Protein AF-W1YEA2-F1 (afdb_monomer_lite)

Structure (mmCIF, N/CA/C/O backbone):
data_AF-W1YEA2-F1
#
_entry.id   AF-W1YEA2-F1
#
loop_
_atom_site.group_PDB
_atom_site.id
_atom_site.type_symbol
_atom_site.label_atom_id
_atom_site.label_alt_id
_atom_site.label_comp_id
_atom_site.label_asym_id
_atom_site.label_entity_id
_atom_site.label_seq_id
_atom_site.pdbx_PDB_ins_code
_atom_site.Cartn_x
_atom_site.Cartn_y
_atom_site.Cartn_z
_atom_site.occupancy
_atom_site.B_iso_or_equiv
_atom_site.auth_seq_id
_atom_site.auth_comp_id
_atom_site.auth_asym_id
_atom_site.auth_atom_id
_atom_site.pdbx_PDB_model_num
ATOM 1 N N . LEU A 1 1 ? -0.087 -7.746 4.958 1.00 81.38 1 LEU A N 1
ATOM 2 C CA . LEU A 1 1 ? -0.193 -6.925 3.727 1.00 81.38 1 LEU A CA 1
ATOM 3 C C . LEU A 1 1 ? -0.541 -7.770 2.506 1.00 81.38 1 LEU A C 1
ATOM 5 O O . LEU A 1 1 ? -1.592 -7.533 1.932 1.00 81.38 1 LEU A O 1
ATOM 9 N N . ASN A 1 2 ? 0.239 -8.804 2.174 1.00 88.62 2 ASN A N 1
ATOM 10 C CA . ASN A 1 2 ? 0.009 -9.617 0.965 1.00 88.62 2 ASN A CA 1
ATOM 11 C C . ASN A 1 2 ? -1.371 -10.298 0.909 1.00 88.62 2 ASN A C 1
ATOM 13 O O . ASN A 1 2 ? -1.944 -10.425 -0.165 1.00 88.62 2 ASN A O 1
ATOM 17 N N . ILE A 1 3 ? -1.939 -10.698 2.055 1.00 93.25 3 ILE A N 1
ATOM 18 C CA . ILE A 1 3 ? -3.307 -11.242 2.106 1.00 93.25 3 ILE A CA 1
ATOM 19 C C . ILE A 1 3 ? -4.320 -10.173 1.685 1.00 93.25 3 ILE A C 1
ATOM 21 O O . ILE A 1 3 ? -5.073 -10.400 0.748 1.00 93.25 3 ILE A O 1
ATOM 25 N N . ALA A 1 4 ? -4.303 -9.002 2.331 1.00 91.62 4 ALA A N 1
ATOM 26 C CA . ALA A 1 4 ? -5.194 -7.888 2.002 1.00 91.62 4 ALA A CA 1
ATOM 27 C C . ALA A 1 4 ? -5.074 -7.490 0.523 1.00 91.62 4 ALA A C 1
ATOM 29 O O . ALA A 1 4 ? -6.083 -7.386 -0.162 1.00 91.62 4 ALA A O 1
ATOM 30 N N . GLN A 1 5 ? -3.843 -7.374 0.015 1.00 90.25 5 GLN A N 1
ATOM 31 C CA . GLN A 1 5 ? -3.564 -7.131 -1.400 1.00 90.25 5 GLN A CA 1
ATOM 32 C C . GLN A 1 5 ? -4.180 -8.211 -2.303 1.00 90.25 5 GLN A C 1
ATOM 34 O O . GLN A 1 5 ? -4.853 -7.884 -3.272 1.00 90.25 5 GLN A O 1
ATOM 39 N N . ASN A 1 6 ? -3.967 -9.498 -2.020 1.00 91.81 6 ASN A N 1
ATOM 40 C CA . ASN A 1 6 ? -4.522 -10.570 -2.850 1.00 91.81 6 ASN A CA 1
ATOM 41 C C . ASN A 1 6 ? -6.053 -10.574 -2.819 1.00 91.81 6 ASN A C 1
ATOM 43 O O . ASN A 1 6 ? -6.690 -10.739 -3.856 1.00 91.81 6 ASN A O 1
ATOM 47 N N . VAL A 1 7 ? -6.652 -10.353 -1.650 1.00 94.62 7 VAL A N 1
ATOM 48 C CA . VAL A 1 7 ? -8.108 -10.269 -1.483 1.00 94.62 7 VAL A CA 1
ATOM 49 C C . VAL A 1 7 ? -8.692 -9.127 -2.322 1.00 94.62 7 VAL A C 1
ATOM 51 O O . VAL A 1 7 ? -9.681 -9.337 -3.026 1.00 94.62 7 VAL A O 1
ATOM 54 N N . THR A 1 8 ? -8.055 -7.955 -2.325 1.00 92.94 8 THR A N 1
ATOM 55 C CA . THR A 1 8 ? -8.549 -6.790 -3.074 1.00 92.94 8 THR A CA 1
ATOM 56 C C . THR A 1 8 ? -8.216 -6.842 -4.563 1.00 92.94 8 THR A C 1
ATOM 58 O O . THR A 1 8 ? -9.001 -6.354 -5.369 1.00 92.94 8 THR A O 1
ATOM 61 N N . MET A 1 9 ? -7.088 -7.443 -4.957 1.00 88.50 9 MET A N 1
ATOM 62 C CA . MET A 1 9 ? -6.590 -7.410 -6.341 1.00 88.50 9 MET A CA 1
ATOM 63 C C . MET A 1 9 ? -6.850 -8.676 -7.167 1.00 88.50 9 MET A C 1
ATOM 65 O O . MET A 1 9 ? -6.731 -8.607 -8.392 1.00 88.50 9 MET A O 1
ATOM 69 N N . LEU A 1 10 ? -7.117 -9.826 -6.538 1.00 89.88 10 LEU A N 1
ATOM 70 C CA . LEU A 1 10 ? -7.436 -11.089 -7.227 1.00 89.88 10 LEU A CA 1
ATOM 71 C C . LEU A 1 10 ? -8.904 -11.478 -7.064 1.00 89.88 10 LEU A C 1
ATOM 73 O O . LEU A 1 10 ? -9.504 -11.989 -8.003 1.00 89.88 10 LEU A O 1
ATOM 77 N N . TYR A 1 11 ? -9.477 -11.234 -5.884 1.00 92.75 11 TYR A N 1
ATOM 78 C CA . TYR A 1 11 ? -10.844 -11.651 -5.559 1.00 92.75 11 TYR A CA 1
ATOM 79 C C . TYR A 1 11 ? -11.858 -10.498 -5.571 1.00 92.75 11 TYR A C 1
ATOM 81 O O . TYR A 1 11 ? -13.038 -10.729 -5.300 1.00 92.75 11 TYR A O 1
ATOM 89 N N . ASP A 1 12 ? -11.402 -9.275 -5.868 1.00 91.12 12 ASP A N 1
ATOM 90 C CA . ASP A 1 12 ? -12.207 -8.045 -5.919 1.00 91.12 12 ASP A CA 1
ATOM 91 C C . ASP A 1 12 ? -13.103 -7.847 -4.676 1.00 91.12 12 ASP A C 1
ATOM 93 O O . ASP A 1 12 ? -14.260 -7.414 -4.740 1.00 91.12 12 ASP A O 1
ATOM 97 N N . LYS A 1 13 ? -12.575 -8.214 -3.503 1.00 96.00 13 LYS A N 1
ATOM 98 C CA . LYS A 1 13 ? -13.256 -8.030 -2.218 1.00 96.00 13 LYS A CA 1
ATOM 99 C C . LYS A 1 13 ? -12.724 -6.805 -1.497 1.00 96.00 13 LYS A C 1
ATOM 101 O O . LYS A 1 13 ? -11.553 -6.459 -1.606 1.00 96.00 13 LYS A O 1
ATOM 106 N N . THR A 1 14 ? -13.600 -6.173 -0.730 1.00 95.75 14 THR A N 1
ATOM 107 C CA . THR A 1 14 ? -13.258 -5.011 0.088 1.00 95.75 14 THR A CA 1
ATOM 108 C C . THR A 1 14 ? -12.495 -5.427 1.339 1.00 95.75 14 THR A C 1
ATOM 110 O O . THR A 1 14 ? -12.885 -6.381 2.011 1.00 95.75 14 THR A O 1
ATOM 113 N N . VAL A 1 15 ? -11.431 -4.692 1.668 1.00 95.75 15 VAL A N 1
ATOM 114 C CA . VAL A 1 15 ? -10.652 -4.871 2.899 1.00 95.75 15 VAL A CA 1
ATOM 115 C C . VAL A 1 15 ? -10.446 -3.518 3.568 1.00 95.75 15 VAL A C 1
ATOM 117 O O . VAL A 1 15 ? -9.938 -2.592 2.941 1.00 95.75 15 VAL A O 1
ATOM 120 N N . ALA A 1 16 ? -10.794 -3.432 4.850 1.00 94.25 16 ALA A N 1
ATOM 121 C CA . ALA A 1 16 ? -10.346 -2.367 5.740 1.00 94.25 16 ALA A CA 1
ATOM 122 C C . ALA A 1 16 ? -9.117 -2.855 6.522 1.00 94.25 16 ALA A C 1
ATOM 124 O O . ALA A 1 16 ? -9.121 -3.961 7.069 1.00 94.25 16 ALA A O 1
ATOM 125 N N . PHE A 1 17 ? -8.053 -2.059 6.541 1.00 93.00 17 PHE A N 1
ATOM 126 C CA . PHE A 1 17 ? -6.789 -2.364 7.195 1.00 93.00 17 PHE A CA 1
ATOM 127 C C . PHE A 1 17 ? -6.478 -1.280 8.226 1.00 93.00 17 PHE A C 1
ATOM 129 O O . PHE A 1 17 ? -6.191 -0.144 7.862 1.00 93.00 17 PHE A O 1
ATOM 136 N N . PHE A 1 18 ? -6.504 -1.650 9.502 1.00 93.12 18 PHE A N 1
ATOM 137 C CA . PHE A 1 18 ? -6.195 -0.753 10.612 1.00 93.12 18 PHE A CA 1
ATOM 138 C C . PHE A 1 18 ? -4.751 -0.985 11.052 1.00 93.12 18 PHE A C 1
ATOM 140 O O . PHE A 1 18 ? -4.368 -2.106 11.395 1.00 93.12 18 PHE A O 1
ATOM 147 N N . SER A 1 19 ? -3.941 0.063 11.005 1.00 91.88 19 SER A N 1
ATOM 148 C CA . SER A 1 19 ? -2.529 0.040 11.356 1.00 91.88 19 SER A CA 1
ATOM 149 C C . SER A 1 19 ? -2.275 0.942 12.546 1.00 91.88 19 SER A C 1
ATOM 151 O O . SER A 1 19 ? -2.371 2.157 12.446 1.00 91.88 19 SER A O 1
ATOM 153 N N . LEU A 1 20 ? -1.915 0.339 13.675 1.00 91.94 20 LEU A N 1
ATOM 154 C CA . LEU A 1 20 ? -1.731 1.074 14.928 1.00 91.94 20 LEU A CA 1
ATOM 155 C C . LEU A 1 20 ? -0.289 1.559 15.142 1.00 91.94 20 LEU A C 1
ATOM 157 O O . LEU A 1 20 ? -0.042 2.370 16.027 1.00 91.94 20 LEU A O 1
ATOM 161 N N . GLU A 1 21 ? 0.658 1.054 14.347 1.00 88.31 21 GLU A N 1
ATOM 162 C CA . GLU A 1 21 ? 2.097 1.310 14.519 1.00 88.31 21 GLU A CA 1
ATOM 163 C C . GLU A 1 21 ? 2.757 1.911 13.274 1.00 88.31 21 GLU A C 1
ATOM 165 O O . GLU A 1 21 ? 3.683 2.713 13.380 1.00 88.31 21 GLU A O 1
ATOM 170 N N . MET A 1 22 ? 2.308 1.517 12.079 1.00 90.44 22 MET A N 1
ATOM 171 C CA . MET A 1 22 ? 2.898 1.962 10.816 1.00 90.44 22 MET A CA 1
ATOM 172 C C . MET A 1 22 ? 1.998 2.979 10.121 1.00 90.44 22 MET A C 1
ATOM 174 O O . MET A 1 22 ? 0.816 2.711 9.913 1.00 90.44 22 MET A O 1
ATOM 178 N N . GLY A 1 23 ? 2.580 4.087 9.664 1.00 91.50 23 GLY A N 1
ATOM 179 C CA . GLY A 1 23 ? 1.866 5.065 8.843 1.00 91.50 23 GLY A CA 1
ATOM 180 C C . GLY A 1 23 ? 1.452 4.504 7.476 1.00 91.50 23 GLY A C 1
ATOM 181 O O . GLY A 1 23 ? 2.126 3.636 6.901 1.00 91.50 23 GLY A O 1
ATOM 182 N N . LYS A 1 24 ? 0.370 5.047 6.913 1.00 90.31 24 LYS A N 1
ATOM 183 C CA . LYS A 1 24 ? -0.218 4.629 5.631 1.00 90.31 24 LYS A CA 1
ATOM 184 C C . LYS A 1 24 ? 0.783 4.660 4.482 1.00 90.31 24 LYS A C 1
ATOM 186 O O . LYS A 1 24 ? 0.822 3.727 3.688 1.00 90.31 24 LYS A O 1
ATOM 191 N N . GLU A 1 25 ? 1.649 5.670 4.421 1.00 89.56 25 GLU A N 1
ATOM 192 C CA . GLU A 1 25 ? 2.641 5.809 3.347 1.00 89.56 25 GLU A CA 1
ATOM 193 C C . GLU A 1 25 ? 3.649 4.656 3.345 1.00 89.56 25 GLU A C 1
ATOM 195 O O . GLU A 1 25 ? 3.985 4.112 2.292 1.00 89.56 25 GLU A O 1
ATOM 200 N N . GLN A 1 26 ? 4.084 4.219 4.530 1.00 90.75 26 GLN A N 1
ATOM 201 C CA . GLN A 1 26 ? 4.997 3.086 4.655 1.00 90.75 26 GLN A CA 1
ATOM 202 C C . GLN A 1 26 ? 4.321 1.776 4.240 1.00 90.75 26 GLN A C 1
ATOM 204 O O . GLN A 1 26 ? 4.948 0.939 3.588 1.00 90.75 26 GLN A O 1
ATOM 209 N N . LEU A 1 27 ? 3.047 1.586 4.593 1.00 91.88 27 LEU A N 1
ATOM 210 C CA . LEU A 1 27 ? 2.283 0.404 4.188 1.00 91.88 27 LEU A CA 1
ATOM 211 C C . LEU A 1 27 ? 2.045 0.373 2.681 1.00 91.88 27 LEU A C 1
ATOM 213 O O . LEU A 1 27 ? 2.308 -0.648 2.044 1.00 91.88 27 LEU A O 1
ATOM 217 N N . VAL A 1 28 ? 1.608 1.494 2.109 1.00 90.88 28 VAL A N 1
ATOM 218 C CA . VAL A 1 28 ? 1.381 1.648 0.669 1.00 90.88 28 VAL A CA 1
ATOM 219 C C . VAL A 1 28 ? 2.673 1.404 -0.102 1.00 90.88 28 VAL A C 1
ATOM 221 O O . VAL A 1 28 ? 2.660 0.636 -1.058 1.00 90.88 28 VAL A O 1
ATOM 224 N N . GLY A 1 29 ? 3.806 1.950 0.349 1.00 91.75 29 GLY A N 1
ATOM 225 C CA . GLY A 1 29 ? 5.105 1.703 -0.279 1.00 91.75 29 GLY A CA 1
ATOM 226 C C . GLY A 1 29 ? 5.490 0.219 -0.311 1.00 91.75 29 GLY A C 1
ATOM 227 O O . GLY A 1 29 ? 6.029 -0.255 -1.310 1.00 91.75 29 GLY A O 1
ATOM 228 N N . ARG A 1 30 ? 5.164 -0.542 0.745 1.00 91.62 30 ARG A N 1
ATOM 229 C CA . ARG A 1 30 ? 5.395 -2.000 0.798 1.00 91.62 30 ARG A CA 1
ATOM 230 C C . ARG A 1 30 ? 4.452 -2.781 -0.116 1.00 91.62 30 ARG A C 1
ATOM 232 O O . ARG A 1 30 ? 4.869 -3.777 -0.698 1.00 91.62 30 ARG A O 1
ATOM 239 N N . ILE A 1 31 ? 3.193 -2.362 -0.236 1.00 92.31 31 ILE A N 1
ATOM 240 C CA . ILE A 1 31 ? 2.244 -2.990 -1.167 1.00 92.31 31 ILE A CA 1
ATOM 241 C C . ILE A 1 31 ? 2.682 -2.705 -2.604 1.00 92.31 31 ILE A C 1
ATOM 243 O O . ILE A 1 31 ? 2.777 -3.627 -3.408 1.00 92.31 31 ILE A O 1
ATOM 247 N N . LEU A 1 32 ? 3.010 -1.451 -2.912 1.00 93.19 32 LEU A N 1
ATOM 248 C CA . LEU A 1 32 ? 3.428 -1.021 -4.240 1.00 93.19 32 LEU A CA 1
ATOM 249 C C . LEU A 1 32 ? 4.689 -1.754 -4.701 1.00 93.19 32 LEU A C 1
ATOM 251 O O . LEU A 1 32 ? 4.715 -2.253 -5.823 1.00 93.19 32 LEU A O 1
ATOM 255 N N . SER A 1 33 ? 5.696 -1.891 -3.832 1.00 93.56 33 SER A N 1
ATOM 256 C CA . SER A 1 33 ? 6.904 -2.658 -4.153 1.00 93.56 33 SER A CA 1
ATOM 257 C C . SER A 1 33 ? 6.594 -4.134 -4.415 1.00 93.56 33 SER A C 1
ATOM 259 O O . SER A 1 33 ? 7.086 -4.707 -5.388 1.00 93.56 33 SER A O 1
ATOM 261 N N . SER A 1 34 ? 5.703 -4.732 -3.615 1.00 93.25 34 SER A N 1
ATOM 262 C CA . SER A 1 34 ? 5.270 -6.120 -3.800 1.00 93.25 34 SER A C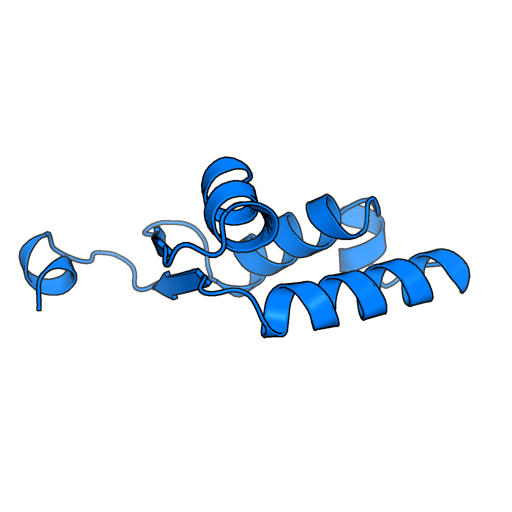A 1
ATOM 263 C C . SER A 1 34 ? 4.478 -6.340 -5.091 1.00 93.25 34 SER A C 1
ATOM 265 O O . SER A 1 34 ? 4.608 -7.399 -5.699 1.00 93.25 34 SER A O 1
ATOM 267 N N . VAL A 1 35 ? 3.643 -5.383 -5.505 1.00 92.50 35 VAL A N 1
ATOM 268 C CA . VAL A 1 35 ? 2.823 -5.483 -6.726 1.00 92.50 35 VAL A CA 1
ATOM 269 C C . VAL A 1 35 ? 3.664 -5.210 -7.972 1.00 92.50 35 VAL A C 1
ATOM 271 O O . VAL A 1 35 ? 3.518 -5.912 -8.968 1.00 92.50 35 VAL A O 1
ATOM 274 N N . ALA A 1 36 ? 4.552 -4.214 -7.917 1.00 94.44 36 ALA A N 1
ATOM 275 C CA . ALA A 1 36 ? 5.427 -3.845 -9.028 1.00 94.44 36 ALA A CA 1
ATOM 276 C C . ALA A 1 36 ? 6.560 -4.857 -9.260 1.00 94.44 36 ALA A C 1
ATOM 278 O O . ALA A 1 36 ? 7.163 -4.871 -10.331 1.00 94.44 36 ALA A O 1
ATOM 279 N N . GLY A 1 37 ? 6.888 -5.681 -8.258 1.00 94.00 37 GLY A N 1
ATOM 280 C CA . GLY A 1 37 ? 8.067 -6.548 -8.305 1.00 94.00 37 GLY A CA 1
ATOM 281 C C . GLY A 1 37 ? 9.380 -5.755 -8.312 1.00 94.00 37 GLY A C 1
ATOM 282 O O . GLY A 1 37 ? 10.383 -6.225 -8.844 1.00 94.00 37 GLY A O 1
ATOM 283 N N . VAL A 1 38 ? 9.370 -4.546 -7.742 1.00 95.06 38 VAL A N 1
ATOM 284 C CA . VAL A 1 38 ? 10.527 -3.646 -7.629 1.00 95.06 38 VAL A CA 1
ATOM 285 C C . VAL A 1 38 ? 10.944 -3.583 -6.165 1.00 95.06 38 VAL A C 1
ATOM 287 O O . VAL A 1 38 ? 10.099 -3.588 -5.273 1.00 95.06 38 VAL A O 1
ATOM 290 N N . SER A 1 39 ? 12.248 -3.532 -5.879 1.00 93.31 39 SER A N 1
ATOM 291 C CA . SER A 1 39 ? 12.706 -3.502 -4.488 1.00 93.31 39 SER A CA 1
ATOM 292 C C . SER A 1 39 ? 12.233 -2.230 -3.771 1.00 93.31 39 SER A C 1
ATOM 294 O O . SER A 1 39 ? 12.280 -1.124 -4.314 1.00 93.31 39 SER A O 1
ATOM 296 N N . SER A 1 40 ? 11.827 -2.367 -2.506 1.00 90.88 40 SER A N 1
ATOM 297 C CA . SER A 1 40 ? 11.414 -1.221 -1.680 1.00 90.88 40 SER A CA 1
ATOM 298 C C . SER A 1 40 ? 12.529 -0.178 -1.518 1.00 90.88 40 SER A C 1
ATOM 300 O O . SER A 1 40 ? 12.253 0.999 -1.305 1.00 90.88 40 SER A O 1
ATOM 302 N N . GLU A 1 41 ? 13.795 -0.596 -1.612 1.00 92.25 41 GLU A N 1
ATOM 303 C CA . GLU A 1 41 ? 14.944 0.306 -1.538 1.00 92.25 41 GLU A CA 1
ATOM 304 C C . GLU A 1 41 ? 15.063 1.188 -2.788 1.00 92.25 41 GLU A C 1
ATOM 306 O O . GLU A 1 41 ? 15.214 2.403 -2.647 1.00 92.25 41 GLU A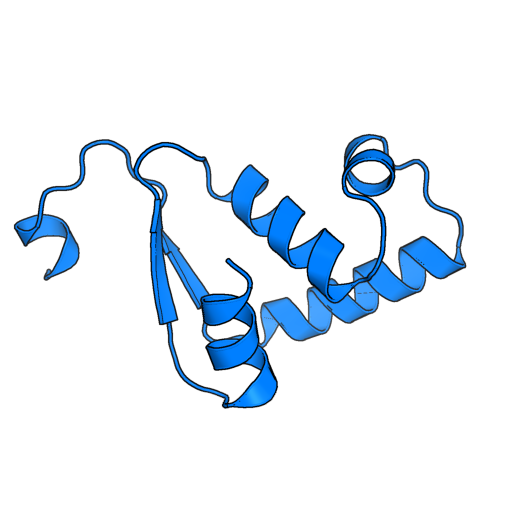 O 1
ATOM 311 N N . LYS A 1 42 ? 14.927 0.599 -3.987 1.00 93.31 42 LYS A N 1
ATOM 312 C CA . LYS A 1 42 ? 14.905 1.335 -5.260 1.00 93.31 42 LYS A CA 1
ATOM 313 C C . LYS A 1 42 ? 13.768 2.353 -5.289 1.00 93.31 42 LYS A C 1
ATOM 315 O O . LYS A 1 42 ? 14.005 3.518 -5.596 1.00 93.31 42 LYS A O 1
ATOM 320 N N . LEU A 1 43 ? 12.572 1.924 -4.876 1.00 90.94 43 LEU A N 1
ATOM 321 C CA . LEU A 1 43 ? 11.383 2.772 -4.750 1.00 90.94 43 LEU A CA 1
ATOM 322 C C . LEU A 1 43 ? 11.635 3.963 -3.816 1.00 90.94 43 LEU A C 1
ATOM 324 O O . LEU A 1 43 ? 11.423 5.108 -4.200 1.00 90.94 43 LEU A O 1
ATOM 328 N N . ARG A 1 44 ? 12.164 3.712 -2.611 1.00 88.25 44 ARG A N 1
ATOM 329 C CA . ARG A 1 44 ? 12.432 4.764 -1.616 1.00 88.25 44 ARG A CA 1
ATOM 330 C C . ARG A 1 44 ? 13.505 5.757 -2.064 1.00 88.25 44 ARG A C 1
ATOM 332 O O . ARG A 1 44 ? 13.443 6.923 -1.694 1.00 88.25 44 ARG A O 1
ATOM 339 N N . ARG A 1 45 ? 14.516 5.298 -2.805 1.00 92.06 45 ARG A N 1
ATOM 340 C CA . ARG A 1 45 ? 15.618 6.144 -3.293 1.00 92.06 45 ARG A CA 1
ATOM 341 C C . ARG A 1 45 ? 15.336 6.793 -4.648 1.00 92.06 45 ARG A C 1
ATOM 343 O O . ARG A 1 45 ? 16.212 7.489 -5.147 1.00 92.06 45 ARG A O 1
ATOM 350 N N . ALA A 1 46 ? 14.170 6.534 -5.248 1.00 88.31 46 ALA A N 1
ATOM 351 C CA . ALA A 1 46 ? 13.853 6.902 -6.629 1.00 88.31 46 ALA A CA 1
ATOM 352 C C . ALA A 1 46 ? 14.931 6.456 -7.645 1.00 88.31 46 ALA A C 1
ATOM 354 O O . ALA A 1 46 ? 15.107 7.069 -8.694 1.00 88.31 46 ALA A O 1
ATOM 355 N N . ASN A 1 47 ? 15.654 5.373 -7.334 1.00 94.25 47 ASN A N 1
ATOM 356 C CA . ASN A 1 47 ? 16.714 4.819 -8.172 1.00 94.25 47 ASN A CA 1
ATOM 357 C C . ASN A 1 47 ? 16.151 3.654 -8.993 1.00 94.25 47 ASN A C 1
ATOM 359 O O . ASN A 1 47 ? 16.368 2.483 -8.673 1.00 94.25 47 ASN A O 1
ATOM 363 N N . MET A 1 48 ? 15.348 3.998 -9.993 1.00 94.06 48 MET A N 1
ATOM 364 C CA . MET A 1 48 ? 14.620 3.059 -10.841 1.00 94.06 48 MET A CA 1
ATOM 365 C C . MET A 1 48 ? 15.005 3.292 -12.295 1.00 94.06 48 MET A C 1
ATOM 367 O O . MET A 1 48 ? 15.079 4.435 -12.751 1.00 94.06 48 MET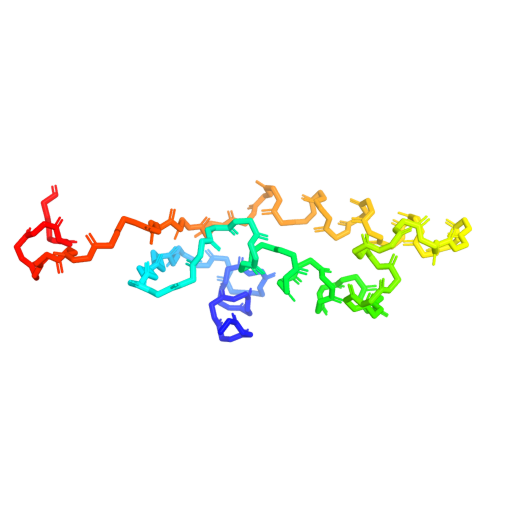 A O 1
ATOM 371 N N . ASP A 1 49 ? 15.260 2.203 -13.011 1.00 95.31 49 ASP A N 1
ATOM 372 C CA . ASP A 1 49 ? 15.413 2.259 -14.459 1.00 95.31 49 ASP A CA 1
ATOM 373 C C . ASP A 1 49 ? 14.043 2.503 -15.131 1.00 95.31 49 ASP A C 1
ATOM 375 O O . ASP A 1 49 ? 13.000 2.406 -14.472 1.00 95.31 49 ASP A O 1
ATOM 379 N N . PRO A 1 50 ? 14.001 2.846 -16.431 1.00 95.44 50 PRO A N 1
ATOM 380 C CA . PRO A 1 50 ? 12.736 3.105 -17.117 1.00 95.44 50 PRO A CA 1
ATOM 381 C C . PRO A 1 50 ? 11.732 1.944 -17.022 1.00 95.44 50 PRO A C 1
ATOM 383 O O . PRO A 1 50 ? 10.534 2.183 -16.895 1.00 95.44 50 PRO A O 1
ATOM 386 N N . THR A 1 51 ? 12.204 0.693 -17.006 1.00 95.88 51 THR A N 1
ATOM 387 C CA . THR A 1 51 ? 11.326 -0.485 -16.912 1.00 95.88 51 THR A CA 1
ATOM 388 C C . THR A 1 51 ? 10.748 -0.667 -15.509 1.00 95.88 51 THR A C 1
ATOM 390 O O . THR A 1 51 ? 9.596 -1.070 -15.353 1.00 95.88 51 THR A O 1
ATOM 393 N N . ASP A 1 52 ? 11.519 -0.342 -14.471 1.00 96.00 52 ASP A N 1
ATOM 394 C CA . ASP A 1 52 ? 11.051 -0.309 -13.088 1.00 96.00 52 ASP A CA 1
ATOM 395 C C . ASP A 1 52 ? 9.990 0.786 -12.909 1.00 96.00 52 ASP A C 1
ATOM 397 O O . ASP A 1 52 ? 8.963 0.545 -12.271 1.00 96.00 52 ASP A O 1
ATOM 401 N N . TRP A 1 53 ? 10.183 1.958 -13.524 1.00 95.06 53 TRP A N 1
ATOM 402 C CA . TRP A 1 53 ? 9.178 3.024 -13.530 1.00 95.06 53 TRP A CA 1
ATOM 403 C C . TRP A 1 53 ? 7.863 2.581 -14.176 1.00 95.06 53 TRP A C 1
ATOM 405 O O . TRP A 1 53 ? 6.803 2.783 -13.583 1.00 95.06 53 TRP A O 1
ATOM 415 N N . GLU A 1 54 ? 7.914 1.923 -15.336 1.00 96.50 54 GLU A N 1
ATOM 416 C CA . GLU A 1 54 ? 6.719 1.377 -15.995 1.00 96.50 54 GLU A CA 1
ATOM 417 C C . GLU A 1 54 ? 5.972 0.378 -15.099 1.00 96.50 54 GLU A C 1
ATOM 419 O O . GLU A 1 54 ? 4.751 0.471 -14.943 1.00 96.50 54 GLU A O 1
ATOM 424 N N . LYS A 1 55 ? 6.696 -0.540 -14.442 1.00 96.44 55 LYS A N 1
ATOM 425 C CA . LYS A 1 55 ? 6.103 -1.504 -13.499 1.00 96.44 55 LYS A CA 1
ATOM 426 C C . LYS A 1 55 ? 5.440 -0.815 -12.314 1.00 96.44 55 LYS A C 1
ATOM 428 O O . LYS A 1 55 ? 4.343 -1.206 -11.916 1.00 96.44 55 LYS A O 1
ATOM 433 N N . VAL A 1 56 ? 6.090 0.198 -11.740 1.00 95.81 56 VAL A N 1
ATOM 434 C CA . VAL A 1 56 ? 5.555 0.946 -10.595 1.00 95.81 56 VAL A CA 1
ATOM 435 C C . VAL A 1 56 ? 4.300 1.719 -10.986 1.00 95.81 56 VAL A C 1
ATOM 437 O O . VAL A 1 56 ? 3.323 1.685 -10.241 1.00 95.81 56 VAL A O 1
ATOM 440 N N . ILE A 1 57 ? 4.282 2.354 -12.160 1.00 95.25 57 ILE A N 1
ATOM 441 C CA . ILE A 1 57 ? 3.102 3.065 -12.669 1.00 95.25 57 ILE A CA 1
ATOM 442 C C . ILE A 1 57 ? 1.939 2.088 -12.885 1.00 95.25 57 ILE A C 1
ATOM 444 O O . ILE A 1 57 ? 0.832 2.339 -12.407 1.00 95.25 57 ILE A O 1
ATOM 448 N N . ALA A 1 58 ? 2.185 0.944 -13.530 1.00 95.56 58 ALA A N 1
ATOM 449 C CA . ALA A 1 58 ? 1.162 -0.082 -13.736 1.00 95.56 58 ALA A CA 1
ATOM 450 C C . ALA A 1 58 ? 0.629 -0.650 -1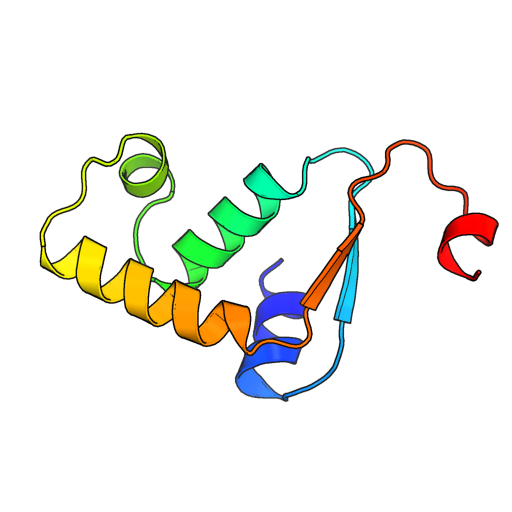2.406 1.00 95.56 58 ALA A C 1
ATOM 452 O O . ALA A 1 58 ? -0.576 -0.856 -12.237 1.00 95.56 58 ALA A O 1
ATOM 453 N N . ALA A 1 59 ? 1.513 -0.871 -11.431 1.00 94.62 59 ALA A N 1
ATOM 454 C CA . ALA A 1 59 ? 1.137 -1.315 -10.094 1.00 94.62 59 ALA A CA 1
ATOM 455 C C . ALA A 1 59 ? 0.300 -0.267 -9.346 1.00 94.62 59 ALA A C 1
ATOM 457 O O . ALA A 1 59 ? -0.683 -0.626 -8.694 1.00 94.62 59 ALA A O 1
ATOM 458 N N . ALA A 1 60 ? 0.653 1.015 -9.462 1.00 94.00 60 ALA A N 1
ATOM 459 C CA . ALA A 1 60 ? -0.093 2.116 -8.864 1.00 94.00 60 ALA A CA 1
ATOM 460 C C . ALA A 1 60 ? -1.501 2.243 -9.465 1.00 94.00 60 ALA A C 1
ATOM 462 O O . ALA A 1 60 ? -2.464 2.385 -8.713 1.00 94.00 60 ALA A O 1
ATOM 463 N N . ASP A 1 61 ? -1.646 2.112 -10.789 1.00 94.75 61 ASP A N 1
ATOM 464 C CA . ASP A 1 61 ? -2.955 2.104 -11.457 1.00 94.75 61 ASP A CA 1
ATOM 465 C C . ASP A 1 61 ? -3.817 0.903 -11.032 1.00 94.75 61 ASP A C 1
ATOM 467 O O . ASP A 1 61 ? -5.015 1.031 -10.782 1.00 94.75 61 ASP A O 1
ATOM 471 N N . ARG A 1 62 ? -3.217 -0.281 -10.866 1.00 92.06 62 ARG A N 1
ATOM 4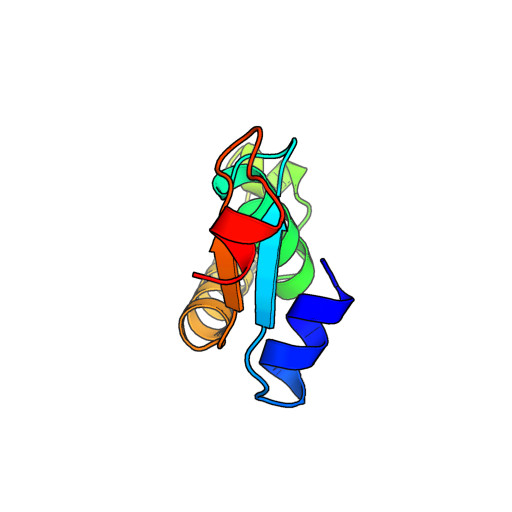72 C CA . ARG A 1 62 ? -3.945 -1.441 -10.332 1.00 92.06 62 ARG A CA 1
ATOM 473 C C . ARG A 1 62 ? -4.382 -1.223 -8.882 1.00 92.06 62 ARG A C 1
ATOM 475 O O . ARG A 1 62 ? -5.480 -1.623 -8.499 1.00 92.06 62 ARG A O 1
ATOM 482 N N . MET A 1 63 ? -3.524 -0.614 -8.071 1.00 91.69 63 MET A N 1
ATOM 483 C CA . MET A 1 63 ? -3.793 -0.365 -6.658 1.00 91.69 63 MET A CA 1
ATOM 484 C C . MET A 1 63 ? -4.846 0.726 -6.448 1.00 91.69 63 MET A C 1
ATOM 486 O O . MET A 1 63 ? -5.675 0.574 -5.553 1.00 91.69 63 MET A O 1
ATOM 490 N N . SER A 1 64 ? -4.878 1.764 -7.290 1.00 91.62 64 SER A N 1
ATOM 491 C CA . SER A 1 64 ? -5.899 2.825 -7.235 1.00 91.62 64 SER A CA 1
ATOM 492 C C . SER A 1 64 ? -7.316 2.290 -7.474 1.00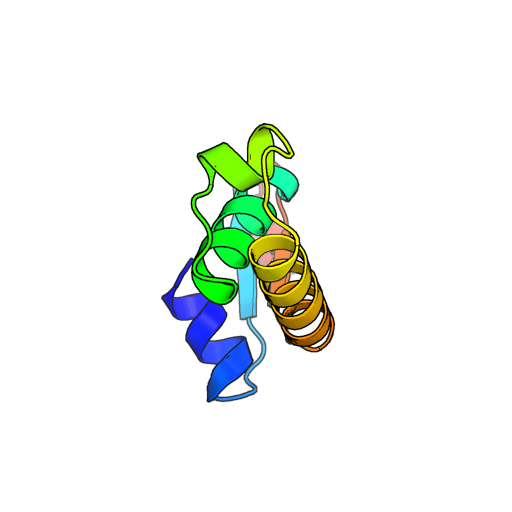 91.62 64 SER A C 1
ATOM 494 O O . SER A 1 64 ? -8.283 2.834 -6.949 1.00 91.62 64 SER A O 1
ATOM 496 N N . LYS A 1 65 ? -7.431 1.183 -8.217 1.00 91.31 65 LYS A N 1
ATOM 497 C CA . LYS A 1 65 ? -8.685 0.462 -8.480 1.00 91.31 65 LYS A CA 1
ATOM 498 C C . LYS A 1 65 ? -9.031 -0.569 -7.399 1.00 91.31 65 LYS A C 1
ATOM 500 O O . LYS A 1 65 ? -10.107 -1.161 -7.447 1.00 91.31 65 LYS A O 1
ATOM 505 N N . SER A 1 66 ? -8.132 -0.828 -6.447 1.00 92.56 66 SER A N 1
ATOM 506 C CA . SER A 1 66 ? -8.343 -1.838 -5.409 1.00 92.56 66 SER A CA 1
ATOM 507 C C . SER A 1 66 ? -9.252 -1.322 -4.290 1.00 92.56 66 SER A C 1
ATOM 509 O O . SER A 1 66 ? -9.185 -0.162 -3.895 1.00 92.56 66 SER A O 1
ATOM 511 N N . LYS A 1 67 ? -10.077 -2.208 -3.723 1.00 94.31 67 LYS A N 1
ATOM 512 C CA . LYS A 1 67 ? -10.979 -1.897 -2.598 1.00 94.31 67 LYS A CA 1
ATOM 513 C C . LYS A 1 67 ? -10.269 -2.024 -1.241 1.00 94.31 67 LYS A C 1
ATOM 515 O O . LYS A 1 67 ? -10.784 -2.672 -0.328 1.00 94.31 67 LYS A O 1
ATOM 520 N N . LEU A 1 68 ? -9.055 -1.478 -1.138 1.00 93.88 68 LEU A N 1
ATOM 521 C CA . LEU A 1 68 ? -8.252 -1.467 0.087 1.00 93.88 68 LEU A CA 1
ATOM 522 C C . LEU A 1 68 ? -8.357 -0.104 0.778 1.00 93.88 68 LEU A C 1
ATOM 524 O O . LEU A 1 68 ? -7.877 0.895 0.251 1.00 93.88 68 LEU A O 1
ATOM 528 N N . PHE A 1 69 ? -8.920 -0.084 1.979 1.00 93.00 69 PHE A N 1
ATOM 529 C CA . PHE A 1 69 ? -9.005 1.101 2.829 1.00 93.00 69 PHE A CA 1
ATOM 530 C C . PHE A 1 69 ? -8.011 0.957 3.977 1.00 93.00 69 PHE A C 1
ATOM 532 O O . PHE A 1 69 ? -7.971 -0.094 4.613 1.00 93.00 69 PHE A O 1
ATOM 539 N N . ILE A 1 70 ? -7.188 1.978 4.219 1.00 92.75 70 ILE A N 1
ATOM 540 C CA . ILE A 1 70 ? -6.168 1.965 5.274 1.00 92.75 70 ILE A CA 1
ATOM 541 C C . ILE A 1 70 ? -6.479 3.084 6.261 1.00 92.75 70 ILE A C 1
ATOM 543 O O . ILE A 1 70 ? -6.573 4.241 5.856 1.00 92.75 70 ILE A O 1
ATOM 547 N N . ASP A 1 71 ? -6.589 2.722 7.533 1.00 92.69 71 ASP A N 1
ATOM 548 C CA . ASP A 1 71 ? -6.626 3.650 8.659 1.00 92.69 71 ASP A CA 1
ATOM 549 C C . ASP A 1 71 ? -5.329 3.475 9.454 1.00 92.69 71 ASP A C 1
ATOM 551 O O . ASP A 1 71 ? -5.018 2.369 9.898 1.00 92.69 71 ASP A O 1
ATOM 555 N N . ASP A 1 72 ? -4.530 4.535 9.560 1.00 93.75 72 ASP A N 1
ATOM 556 C CA . ASP A 1 72 ? -3.260 4.556 10.289 1.00 93.75 72 ASP A CA 1
ATOM 557 C C . ASP A 1 72 ? -3.323 5.379 11.583 1.00 93.75 72 ASP A C 1
ATOM 559 O O . ASP A 1 72 ? -2.290 5.800 12.107 1.00 93.75 72 ASP A O 1
ATOM 563 N N . THR A 1 73 ? -4.530 5.620 12.100 1.00 92.06 73 THR A N 1
ATOM 564 C CA . THR A 1 73 ? -4.730 6.378 13.332 1.00 92.06 73 THR A CA 1
ATOM 565 C C . THR A 1 73 ? -4.235 5.563 14.543 1.00 92.06 73 THR A C 1
ATOM 567 O O . THR A 1 73 ? -4.753 4.478 14.836 1.00 92.06 73 THR A O 1
ATOM 570 N N . PRO A 1 74 ? -3.223 6.060 15.280 1.00 88.44 74 PRO A N 1
ATOM 571 C CA . PRO A 1 74 ? -2.658 5.343 16.414 1.00 88.44 74 PRO A CA 1
ATOM 572 C C . PRO A 1 74 ? -3.622 5.341 17.604 1.00 88.44 74 PRO A C 1
ATOM 574 O O . PRO A 1 74 ? -4.311 6.323 17.868 1.00 88.44 74 PRO A O 1
ATOM 577 N N . GLY A 1 75 ? -3.630 4.244 18.365 1.00 87.81 75 GLY A N 1
ATOM 578 C CA . GLY A 1 75 ? -4.431 4.136 19.588 1.00 87.81 75 GLY A CA 1
ATOM 579 C C . GLY A 1 75 ? -5.941 3.976 19.373 1.00 87.81 75 GLY A C 1
ATOM 580 O O . GLY A 1 75 ? -6.691 4.188 20.323 1.00 87.81 75 GLY A O 1
ATOM 581 N N . LEU A 1 76 ? -6.387 3.590 18.168 1.00 90.44 76 LEU A N 1
ATOM 582 C CA . LEU A 1 76 ? -7.794 3.279 17.895 1.00 90.44 76 LEU A CA 1
ATOM 583 C C . LEU A 1 76 ? -8.339 2.237 18.872 1.00 90.44 76 LEU A C 1
ATOM 585 O O . LEU A 1 76 ? -7.733 1.180 19.082 1.00 90.44 76 LEU A O 1
ATOM 589 N N . THR A 1 77 ? -9.521 2.500 19.419 1.00 91.50 77 THR A N 1
ATOM 590 C CA . THR A 1 77 ? -10.246 1.499 20.197 1.00 91.50 77 THR A CA 1
ATOM 591 C C . THR A 1 77 ? -11.069 0.596 19.278 1.00 91.50 77 THR A C 1
ATOM 593 O O . THR A 1 77 ? -11.405 0.943 18.147 1.00 91.50 77 THR A O 1
ATOM 596 N N . VAL A 1 78 ? -11.476 -0.569 19.785 1.00 89.81 78 VAL A N 1
ATOM 597 C CA . VAL A 1 78 ? -12.387 -1.477 19.059 1.00 89.81 78 VAL A CA 1
ATOM 598 C C . VAL A 1 78 ? -13.719 -0.792 18.723 1.00 89.81 78 VAL A C 1
ATOM 600 O O . VAL A 1 78 ? -14.363 -1.133 17.732 1.00 89.81 78 VAL A O 1
ATOM 603 N N . GLN A 1 79 ? -14.143 0.176 19.538 1.00 92.19 79 GLN A N 1
ATOM 604 C CA . GLN A 1 79 ? -15.368 0.924 19.294 1.00 92.19 79 GLN A CA 1
ATOM 605 C C . GLN A 1 79 ? -15.208 1.895 18.121 1.00 92.19 79 GLN A C 1
ATOM 607 O O . GLN A 1 79 ? -16.107 1.963 17.284 1.00 92.19 79 GLN A O 1
ATOM 612 N N . ASP A 1 80 ? -14.051 2.549 18.004 1.00 88.12 80 ASP A N 1
ATOM 613 C CA . ASP A 1 80 ? -13.721 3.409 16.862 1.00 88.12 80 ASP A CA 1
ATOM 614 C C . ASP A 1 80 ? -13.667 2.598 15.558 1.00 88.12 80 ASP A C 1
ATOM 616 O O . ASP A 1 80 ? -14.198 3.032 14.546 1.00 88.12 80 ASP A O 1
ATOM 620 N N . MET A 1 81 ? -13.138 1.366 15.594 1.00 88.25 81 MET A N 1
ATOM 621 C CA . MET A 1 81 ? -13.074 0.484 14.414 1.00 88.25 81 MET A CA 1
ATOM 622 C C . MET A 1 81 ? -14.450 0.040 13.892 1.00 88.25 81 MET A C 1
ATOM 624 O O . MET A 1 81 ? -14.568 -0.391 12.745 1.00 88.25 81 MET A O 1
ATOM 628 N N . ARG A 1 82 ? -15.474 0.040 14.754 1.00 85.88 82 ARG A N 1
ATOM 629 C CA . ARG A 1 82 ? -16.829 -0.427 14.421 1.00 85.88 82 ARG A CA 1
ATOM 630 C C . ARG A 1 82 ? -17.717 0.686 13.855 1.00 85.88 82 ARG A C 1
ATOM 632 O O . ARG A 1 82 ? -18.733 0.365 13.241 1.00 85.88 82 ARG A O 1
ATOM 639 N N . SER A 1 83 ? -17.401 1.937 14.177 1.00 67.44 83 SER A N 1
ATOM 640 C CA . SER A 1 83 ? -18.254 3.115 13.962 1.00 67.44 83 SER A CA 1
ATOM 641 C C . SER A 1 83 ? -18.109 3.663 12.548 1.00 67.44 83 SER A C 1
ATOM 643 O O . SER A 1 83 ? -19.140 4.123 12.013 1.00 67.44 83 SER A O 1
#

Secondary structure (DSSP, 8-state):
-HHHHHHHHHS---EEEE-SSS-HHHHHHHHHHHHHT--HHHHHTT---HHHHHHHHHHHHHHHTS-EEEE--TT--HHHHH-

Sequence (83 aa):
LNIAQNVTMLYDKTVAFFSLEMGKEQLVGRILSSVAGVSSEKLRRANMDPTDWEKVIAAADRMSKSKLFIDDTPGLTVQDMRS

Radius of gyration: 14.02 Å; chains: 1; bounding box: 35×19×37 Å

Organism: NCBI:txid408170

InterPro domains:
  IPR007694 DNA helicase, DnaB-like, C-terminal [PF03796] (1-83)
  IPR007694 DNA helicase, DnaB-like, C-terminal [PS51199] (1-83)
  IPR027417 P-loop containing nucleoside triphosphate hydrolase [G3DSA:3.40.50.300] (1-83)

pLDDT: mean 91.97, std 3.78, range [67.44, 96.5]

Foldseek 3Di:
DVVLLCCFQVVVDADEAEAQDDDPVVVVLVQLCVQLVHDSVCVVVVVDDPSSVVSSVVSVVSVVNTNYHYHHHHPDDPVNVVD